Protein AF-A0A969M6A9-F1 (afdb_monomer_lite)

Foldseek 3Di:
DDPPWDKDWPDPCLVVLVVVLVVPPDQPPPPDLPPDDQPPVQKDWFWDADPLFKIKIWIWGDDPQKIKIAIAIQGHPNHDPVSRVVRVVVRVVRPSTIGIDRVVSCVSVPDDVVNTMDTDDDD

Radius of gyration: 17.02 Å; chains: 1; bounding box: 39×43×42 Å

pLDDT: mean 81.28, std 12.97, range [38.78, 95.75]

Secondary structure (DSSP, 8-state):
------EEESSTTHHHHHHHHHHT---------------TTT-EEEEEE-TTSEEEEEEEEEETTEEEEEEEEEE-TT--HHHHHHHH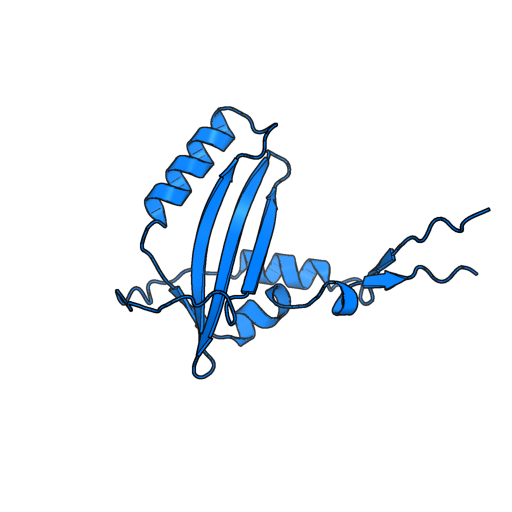HHHHHHTT--EEEEHHHHTTTT--HHHHEEE----

Sequence (123 aa):
MEPADGYQLKREGAIDTLALTLTGLEIEELAGQAVIDFPAEEMQRTRFQTFDGLVANLESIERDGVDWIRLSFDPSPDASEGTIAEARTLTEKMSGRVFAVPSWKLASIKQSPEEIIEPLSAS

Structure (mmCIF, N/CA/C/O backbone):
data_AF-A0A969M6A9-F1
#
_entry.id   AF-A0A969M6A9-F1
#
loop_
_atom_site.group_PDB
_atom_site.id
_atom_site.type_symbol
_atom_site.label_atom_id
_atom_site.label_alt_id
_atom_site.label_comp_id
_atom_site.label_asym_id
_atom_site.label_entity_id
_atom_site.label_seq_id
_atom_site.pdbx_PDB_ins_code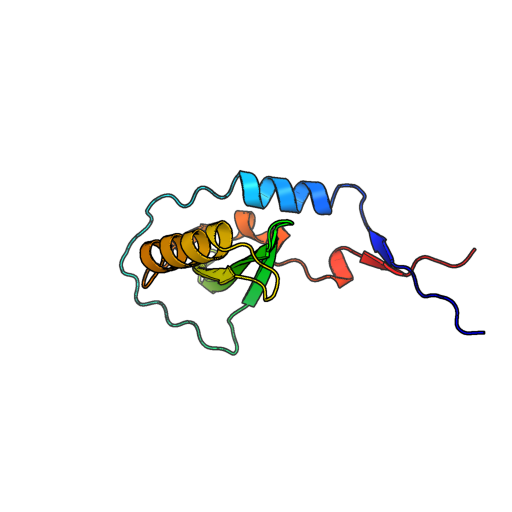
_atom_site.Cartn_x
_atom_site.Cartn_y
_atom_site.Cartn_z
_atom_site.occupancy
_atom_site.B_iso_or_equiv
_atom_site.auth_seq_id
_atom_site.auth_comp_id
_atom_site.auth_asym_id
_atom_site.auth_atom_id
_atom_site.pdbx_PDB_model_num
ATOM 1 N N . MET A 1 1 ? -8.794 -32.643 -24.311 1.00 38.78 1 MET A N 1
ATOM 2 C CA . MET A 1 1 ? -8.820 -31.226 -24.710 1.00 38.78 1 MET A CA 1
ATOM 3 C C . MET A 1 1 ? -9.226 -30.490 -23.453 1.00 38.78 1 MET A C 1
ATOM 5 O O . MET A 1 1 ? -10.390 -30.560 -23.091 1.00 38.78 1 MET A O 1
ATOM 9 N N . GLU A 1 2 ? -8.252 -29.998 -22.692 1.00 40.41 2 GLU A N 1
ATOM 10 C CA . GLU A 1 2 ? -8.539 -29.184 -21.506 1.00 40.41 2 GLU A CA 1
ATOM 11 C C . GLU A 1 2 ? -9.167 -27.870 -21.990 1.00 40.41 2 GLU A C 1
ATOM 13 O O . GLU A 1 2 ? -8.645 -27.296 -22.954 1.00 40.41 2 GLU A O 1
ATOM 18 N N . PRO A 1 3 ? -10.304 -27.418 -21.432 1.00 46.34 3 PRO A N 1
ATOM 19 C CA . PRO A 1 3 ? -10.766 -26.069 -21.708 1.00 46.34 3 PRO A CA 1
ATOM 20 C C . PRO A 1 3 ? -9.697 -25.101 -21.190 1.00 46.34 3 PRO A C 1
ATOM 22 O O . PRO A 1 3 ? -9.164 -25.272 -20.097 1.00 46.34 3 PRO A O 1
ATOM 25 N N . ALA A 1 4 ? -9.327 -24.115 -22.005 1.00 51.44 4 ALA A N 1
ATOM 26 C CA . ALA A 1 4 ? -8.516 -23.008 -21.528 1.00 51.44 4 ALA A CA 1
ATOM 27 C C . ALA A 1 4 ? -9.386 -22.218 -20.542 1.00 51.44 4 ALA A C 1
ATOM 29 O O . ALA A 1 4 ? -10.241 -21.444 -20.971 1.00 51.44 4 ALA A O 1
ATOM 30 N N . ASP A 1 5 ? -9.227 -22.475 -19.244 1.00 62.34 5 ASP A N 1
ATOM 31 C CA . ASP A 1 5 ? -9.975 -21.798 -18.187 1.00 62.34 5 ASP A CA 1
ATOM 32 C C . ASP A 1 5 ? -9.563 -20.319 -18.145 1.00 62.34 5 ASP A C 1
ATOM 34 O O . ASP A 1 5 ? -8.598 -19.917 -17.493 1.00 62.34 5 ASP A O 1
ATOM 38 N N . GLY A 1 6 ? -10.271 -19.497 -18.920 1.00 76.56 6 GLY A N 1
ATOM 39 C CA . GLY A 1 6 ? -10.226 -18.048 -18.794 1.00 76.56 6 GLY A CA 1
ATOM 40 C C . GLY A 1 6 ? -10.966 -17.604 -17.533 1.00 76.56 6 GLY A C 1
ATOM 41 O O . GLY A 1 6 ? -11.862 -18.294 -17.053 1.00 76.56 6 GLY A O 1
ATOM 42 N N . TYR A 1 7 ? -10.628 -16.426 -17.018 1.00 81.19 7 TYR A N 1
ATOM 43 C CA . TYR A 1 7 ? -11.358 -15.774 -15.932 1.00 81.19 7 TYR A CA 1
ATOM 44 C C . TYR A 1 7 ? -11.873 -14.421 -16.417 1.00 81.19 7 TYR A C 1
ATOM 46 O O . TYR A 1 7 ? -11.200 -13.743 -17.195 1.00 81.19 7 TYR A O 1
ATOM 54 N N . GLN A 1 8 ? -13.055 -14.025 -15.953 1.00 85.50 8 GLN A N 1
ATOM 55 C CA . GLN A 1 8 ? -13.632 -12.704 -16.192 1.00 85.50 8 GLN A CA 1
ATOM 56 C C . GLN A 1 8 ? -13.870 -11.973 -14.872 1.00 85.50 8 GLN A C 1
ATOM 58 O O . GLN A 1 8 ? -13.974 -12.598 -13.817 1.00 85.50 8 GLN A O 1
ATOM 63 N N . LEU A 1 9 ? -13.965 -10.645 -14.919 1.00 83.12 9 LEU A N 1
ATOM 64 C CA . LEU A 1 9 ? -14.363 -9.866 -13.752 1.00 83.12 9 LEU A CA 1
ATOM 65 C C . LEU A 1 9 ? -15.828 -10.146 -13.421 1.00 83.12 9 LEU A C 1
ATOM 67 O O . LEU A 1 9 ? -16.693 -10.002 -14.281 1.00 83.12 9 LEU A O 1
ATOM 71 N N . LYS A 1 10 ? -16.118 -10.424 -12.149 1.00 84.44 10 LYS A N 1
ATOM 72 C CA . LYS A 1 10 ? -17.494 -10.515 -11.634 1.00 84.44 10 LYS A CA 1
ATOM 73 C C . LYS A 1 10 ? -18.260 -9.201 -11.794 1.00 84.44 10 LYS A C 1
ATOM 75 O O . LYS A 1 10 ? -19.487 -9.186 -11.821 1.00 84.44 10 LYS A O 1
ATOM 80 N N . ARG A 1 11 ? -17.538 -8.075 -11.820 1.00 80.06 11 ARG A N 1
ATOM 81 C CA . ARG A 1 11 ? -18.068 -6.720 -12.013 1.00 80.06 11 ARG A CA 1
ATOM 82 C C . ARG A 1 11 ? -17.085 -5.915 -12.854 1.00 80.06 11 ARG A C 1
ATOM 84 O O . ARG A 1 11 ? -15.930 -5.785 -12.457 1.00 80.06 11 ARG A O 1
ATOM 91 N N . GLU A 1 12 ? -17.552 -5.325 -13.953 1.00 74.19 12 GLU A N 1
ATOM 92 C CA . GLU A 1 12 ? -16.710 -4.547 -14.880 1.00 74.19 12 GLU A CA 1
ATOM 93 C C . GLU A 1 12 ? -15.913 -3.434 -14.169 1.00 74.19 12 GLU A C 1
ATOM 95 O O . GLU A 1 12 ? -14.736 -3.247 -14.455 1.00 74.19 12 GLU A O 1
ATOM 100 N N . GLY A 1 13 ? -16.498 -2.775 -13.160 1.00 75.25 13 GLY A N 1
ATOM 101 C CA . GLY A 1 13 ? -15.846 -1.703 -12.387 1.00 75.25 13 GLY A CA 1
ATOM 102 C C . GLY A 1 13 ? -15.013 -2.146 -11.173 1.00 75.25 13 GLY A C 1
ATOM 103 O O . GLY A 1 13 ? -14.614 -1.301 -10.366 1.00 75.25 13 GLY A O 1
ATOM 104 N N . ALA A 1 14 ? -14.774 -3.448 -10.969 1.00 71.62 14 ALA A N 1
ATOM 105 C CA . ALA A 1 14 ? -13.997 -3.916 -9.815 1.00 71.62 14 ALA A CA 1
ATOM 106 C C . ALA A 1 14 ? -12.536 -3.427 -9.865 1.00 71.62 14 ALA A C 1
ATOM 108 O O . ALA A 1 14 ? -11.984 -3.019 -8.844 1.00 71.62 14 ALA A O 1
ATOM 109 N N . ILE A 1 15 ? -11.941 -3.385 -11.062 1.00 71.44 15 ILE A N 1
ATOM 110 C CA . ILE A 1 15 ? -10.588 -2.847 -11.269 1.00 71.44 15 ILE A CA 1
ATOM 111 C C . ILE A 1 15 ? -10.569 -1.325 -11.094 1.00 71.44 15 ILE A C 1
ATOM 113 O O . ILE A 1 15 ? -9.666 -0.798 -10.447 1.00 71.44 15 ILE A O 1
ATOM 117 N N . ASP A 1 16 ? -11.584 -0.619 -11.596 1.00 75.12 16 ASP A N 1
ATOM 118 C CA . ASP A 1 16 ? -11.680 0.838 -11.441 1.00 75.12 16 ASP A CA 1
ATOM 119 C C . ASP A 1 16 ? -11.743 1.236 -9.967 1.00 75.12 16 ASP A C 1
ATOM 121 O O . ASP A 1 16 ? -11.108 2.198 -9.543 1.00 75.12 16 ASP A O 1
ATOM 125 N N . THR A 1 17 ? -12.456 0.452 -9.157 1.00 73.81 17 THR A N 1
ATOM 126 C CA . THR A 1 17 ? -12.552 0.678 -7.712 1.00 73.81 17 THR A CA 1
ATOM 127 C C . THR A 1 17 ? -11.188 0.524 -7.032 1.00 73.81 17 THR A C 1
ATOM 129 O O . THR A 1 17 ? -10.823 1.361 -6.210 1.00 73.81 17 THR A O 1
ATOM 132 N N . LEU A 1 18 ? -10.400 -0.489 -7.408 1.00 73.44 18 LEU A N 1
ATOM 133 C CA . LEU A 1 18 ? -9.026 -0.665 -6.920 1.00 73.44 18 LEU A CA 1
ATOM 134 C C . LEU A 1 18 ? -8.119 0.504 -7.325 1.00 73.44 18 LEU A C 1
ATOM 136 O O . LEU A 1 18 ? -7.385 1.037 -6.492 1.00 73.44 18 LEU A O 1
ATOM 140 N N . ALA A 1 19 ? -8.191 0.931 -8.587 1.00 71.19 19 ALA A N 1
ATOM 141 C CA . ALA A 1 19 ? -7.403 2.048 -9.098 1.00 71.19 19 ALA A CA 1
ATOM 142 C C . ALA A 1 19 ? -7.758 3.369 -8.394 1.00 71.19 19 ALA A C 1
ATOM 144 O O . ALA A 1 19 ? -6.868 4.136 -8.017 1.00 71.19 19 ALA A O 1
ATOM 145 N N . LEU A 1 20 ? -9.049 3.618 -8.155 1.00 72.19 20 LEU A N 1
ATOM 146 C CA . LEU A 1 20 ? -9.530 4.777 -7.404 1.00 72.19 20 LEU A CA 1
ATOM 147 C C . LEU A 1 20 ? -9.076 4.740 -5.945 1.00 72.19 20 LEU A C 1
ATOM 149 O O . LEU A 1 20 ? -8.652 5.770 -5.425 1.00 72.19 20 LEU A O 1
ATOM 153 N N . THR A 1 21 ? -9.106 3.574 -5.294 1.00 73.31 21 THR A N 1
ATOM 154 C CA . THR A 1 21 ? -8.585 3.416 -3.931 1.00 73.31 21 THR A CA 1
ATOM 155 C C . THR A 1 21 ? -7.096 3.750 -3.862 1.00 73.31 21 THR A C 1
ATOM 157 O O . THR A 1 21 ? -6.692 4.493 -2.973 1.00 73.31 21 THR A O 1
ATOM 160 N N . LEU A 1 22 ? -6.286 3.258 -4.804 1.00 70.69 22 LEU A N 1
ATOM 161 C CA . LEU A 1 22 ? -4.856 3.581 -4.863 1.00 70.69 22 LEU A CA 1
ATOM 162 C C . LEU A 1 22 ? -4.610 5.070 -5.145 1.00 70.69 22 LEU A C 1
ATOM 164 O O . LEU A 1 22 ? -3.707 5.659 -4.560 1.00 70.69 22 LEU A O 1
ATOM 168 N N . THR A 1 23 ? -5.434 5.689 -5.996 1.00 72.50 23 THR A N 1
ATOM 169 C CA . THR A 1 23 ? -5.342 7.123 -6.323 1.00 72.50 23 THR A CA 1
ATOM 170 C C . THR A 1 23 ? -5.741 8.013 -5.142 1.00 72.50 23 THR A C 1
ATOM 172 O O . THR A 1 23 ? -5.147 9.064 -4.934 1.00 72.50 23 THR A O 1
ATOM 175 N N . GLY A 1 24 ? -6.748 7.602 -4.367 1.00 65.81 24 GLY A N 1
ATOM 176 C CA . GLY A 1 24 ? -7.255 8.328 -3.199 1.00 65.81 24 GLY A CA 1
ATOM 177 C C . GLY A 1 24 ? -6.570 7.966 -1.879 1.00 65.81 24 GLY A C 1
ATOM 178 O O . GLY A 1 24 ? -6.995 8.445 -0.822 1.00 65.81 24 GLY A O 1
ATOM 179 N N . LEU A 1 25 ? -5.548 7.102 -1.907 1.00 70.62 25 LEU A N 1
ATOM 180 C CA . LEU A 1 25 ? -4.764 6.754 -0.728 1.00 70.62 25 LEU A CA 1
ATOM 181 C C . LEU A 1 25 ? -3.799 7.898 -0.402 1.00 70.62 25 LEU A C 1
ATOM 183 O O . LEU A 1 25 ? -2.618 7.877 -0.739 1.00 70.62 25 LEU A O 1
ATOM 187 N N . GLU A 1 26 ? -4.320 8.907 0.282 1.00 70.75 26 GLU A N 1
ATOM 188 C CA . GLU A 1 26 ? -3.503 9.947 0.890 1.00 70.75 26 GLU A CA 1
ATOM 189 C C . GLU A 1 26 ? -2.934 9.420 2.205 1.00 70.75 26 GLU A C 1
ATOM 191 O O . GLU A 1 26 ? -3.657 9.141 3.165 1.00 70.75 26 GLU A O 1
ATOM 196 N N . ILE A 1 27 ? -1.615 9.256 2.227 1.00 64.25 27 ILE A N 1
ATOM 197 C CA . ILE A 1 27 ? -0.862 8.875 3.416 1.00 64.25 27 ILE A CA 1
ATOM 198 C C . ILE A 1 27 ? -0.639 10.150 4.237 1.00 64.25 27 ILE A C 1
ATOM 200 O O . ILE A 1 27 ? 0.463 10.692 4.300 1.00 64.25 27 ILE A O 1
ATOM 204 N N . GLU A 1 28 ? -1.718 10.696 4.794 1.00 58.44 28 GLU A N 1
ATOM 205 C CA . GLU A 1 28 ? -1.613 11.793 5.753 1.00 58.44 28 GLU A CA 1
ATOM 206 C C . GLU A 1 28 ? -0.922 11.284 7.027 1.00 58.44 28 GLU A C 1
ATOM 208 O O . GLU A 1 28 ? -1.127 10.146 7.460 1.00 58.44 28 GLU A O 1
ATOM 213 N N . GLU A 1 29 ? -0.063 12.119 7.618 1.00 52.72 29 GLU A N 1
ATOM 214 C CA . GLU A 1 29 ? 0.698 11.812 8.831 1.00 52.72 29 GLU A CA 1
ATOM 215 C C . GLU A 1 29 ? -0.225 11.618 10.051 1.00 52.72 29 GLU A C 1
ATOM 217 O O . GLU A 1 29 ? -0.293 12.450 10.949 1.00 52.72 29 GLU A O 1
ATOM 222 N N . LEU A 1 30 ? -0.839 10.442 10.179 1.00 53.09 30 LEU A N 1
ATOM 223 C CA . LEU A 1 30 ? -1.040 9.805 11.483 1.00 53.09 30 LEU A CA 1
ATOM 224 C C . LEU A 1 30 ? 0.220 9.004 11.833 1.00 53.09 30 LEU A C 1
ATOM 226 O O . LEU A 1 30 ? 0.177 7.838 12.215 1.00 53.09 30 LEU A O 1
ATOM 230 N N . ALA A 1 31 ? 1.370 9.663 11.673 1.00 49.25 31 ALA A N 1
ATOM 231 C CA . ALA A 1 31 ? 2.671 9.208 12.124 1.00 49.25 31 ALA A CA 1
ATOM 232 C C . ALA A 1 31 ? 2.765 9.418 13.640 1.00 49.25 31 ALA A C 1
ATOM 234 O O . ALA A 1 31 ? 3.540 10.227 14.143 1.00 49.25 31 ALA A O 1
ATOM 235 N N . GLY A 1 32 ? 1.971 8.670 14.398 1.00 50.53 32 GLY A N 1
ATOM 236 C CA . GLY A 1 32 ? 2.498 8.218 15.672 1.00 50.53 32 GLY A CA 1
ATOM 237 C C . GLY A 1 32 ? 3.579 7.202 15.338 1.00 50.53 32 GLY A C 1
ATOM 238 O O . GLY A 1 32 ? 3.345 6.337 14.500 1.00 50.53 32 GLY A O 1
ATOM 239 N N . GLN A 1 33 ? 4.743 7.266 15.980 1.00 53.00 33 GLN A N 1
ATOM 240 C CA . GLN A 1 33 ? 5.666 6.128 16.077 1.00 53.00 33 GLN A CA 1
ATOM 241 C C . GLN A 1 33 ? 4.985 4.997 16.870 1.00 53.00 33 GLN A C 1
ATOM 243 O O . GLN A 1 33 ? 5.437 4.599 17.941 1.00 53.00 33 GLN A O 1
ATOM 248 N N . ALA A 1 34 ? 3.820 4.552 16.408 1.00 59.44 34 ALA A N 1
ATOM 249 C CA . ALA A 1 34 ? 3.101 3.450 16.976 1.00 59.44 34 ALA A CA 1
ATOM 250 C C . ALA A 1 34 ? 3.950 2.227 16.657 1.00 59.44 34 ALA A C 1
ATOM 252 O O . ALA A 1 34 ? 4.121 1.843 15.499 1.00 59.44 34 ALA A O 1
ATOM 253 N N . VAL A 1 35 ? 4.545 1.662 17.702 1.00 67.88 35 VAL A N 1
ATOM 254 C CA . VAL A 1 35 ? 5.162 0.345 17.633 1.00 67.88 35 VAL A CA 1
ATOM 255 C C . VAL A 1 35 ? 4.001 -0.637 17.558 1.00 67.88 35 VAL A C 1
ATOM 257 O O . VAL A 1 35 ? 3.472 -1.083 18.571 1.00 67.88 35 VAL A O 1
ATOM 260 N N . ILE A 1 36 ? 3.527 -0.854 16.337 1.00 81.50 36 ILE A N 1
ATOM 261 C CA . ILE A 1 36 ? 2.544 -1.873 16.011 1.00 81.50 36 ILE A CA 1
ATOM 262 C C . ILE A 1 36 ? 3.328 -3.092 15.549 1.00 81.50 36 ILE A C 1
ATOM 264 O O . ILE A 1 36 ? 4.095 -3.019 14.585 1.00 81.50 36 ILE A O 1
ATOM 268 N N . ASP A 1 37 ? 3.129 -4.213 16.230 1.00 85.69 37 ASP A N 1
ATOM 269 C CA . ASP A 1 37 ? 3.638 -5.492 15.762 1.00 85.69 37 ASP A CA 1
ATOM 270 C C . ASP A 1 37 ? 2.789 -5.983 14.591 1.00 85.69 37 ASP A C 1
ATOM 272 O O . ASP A 1 37 ? 1.561 -5.947 14.647 1.00 85.69 37 ASP A O 1
ATOM 276 N N . PHE A 1 38 ? 3.450 -6.478 13.545 1.00 88.19 38 PHE A N 1
ATOM 277 C CA . PHE A 1 38 ? 2.823 -7.122 12.388 1.00 88.19 38 PHE A CA 1
ATOM 278 C C . PHE A 1 38 ? 3.037 -8.641 12.494 1.00 88.19 38 PHE A C 1
ATOM 280 O O . PHE A 1 38 ? 3.952 -9.173 11.854 1.00 88.19 38 PHE A O 1
ATOM 287 N N . PRO A 1 39 ? 2.269 -9.354 13.342 1.00 89.75 39 PRO A N 1
ATOM 288 C CA . PRO A 1 39 ? 2.382 -10.802 13.450 1.00 89.75 39 PRO A CA 1
ATOM 289 C C . PRO A 1 39 ? 1.985 -11.450 12.122 1.00 89.75 39 PRO A C 1
ATOM 291 O O . PRO A 1 39 ? 0.970 -11.099 11.520 1.00 89.75 39 PRO A O 1
ATOM 294 N N . ALA A 1 40 ? 2.784 -12.417 11.667 1.00 88.38 40 ALA A N 1
ATOM 295 C CA . ALA A 1 40 ? 2.623 -13.030 10.347 1.00 88.38 40 ALA A CA 1
ATOM 296 C C . ALA A 1 40 ? 1.248 -13.692 10.131 1.00 88.38 40 ALA A C 1
ATOM 298 O O . ALA A 1 40 ? 0.807 -13.799 8.994 1.00 88.38 40 ALA A O 1
ATOM 299 N N . GLU A 1 41 ? 0.581 -14.121 11.205 1.00 89.38 41 GLU A N 1
ATOM 300 C CA . GLU A 1 41 ? -0.717 -14.808 11.158 1.00 89.38 41 GLU A CA 1
ATOM 301 C C . GLU A 1 41 ? -1.908 -13.861 10.931 1.00 89.38 41 GLU A C 1
ATOM 303 O O . GLU A 1 41 ? -2.950 -14.297 10.453 1.00 89.38 41 GLU A O 1
ATOM 308 N N . GLU A 1 42 ? -1.764 -12.571 11.248 1.00 88.44 42 GLU A N 1
ATOM 309 C CA . GLU A 1 42 ? -2.832 -11.563 11.105 1.00 88.44 42 GLU A CA 1
ATOM 310 C C . GLU A 1 42 ? -2.542 -10.569 9.973 1.00 88.44 42 GLU A C 1
ATOM 312 O O . GLU A 1 42 ? -3.408 -9.795 9.564 1.00 88.44 42 GLU A O 1
ATOM 317 N N . MET A 1 43 ? -1.307 -10.578 9.473 1.00 91.38 43 MET A N 1
ATOM 318 C CA . MET A 1 43 ? -0.838 -9.678 8.436 1.00 91.38 43 MET A CA 1
ATOM 319 C C . MET A 1 43 ? -1.339 -10.107 7.062 1.00 91.38 43 MET A C 1
ATOM 321 O O . MET A 1 43 ? -1.036 -11.194 6.570 1.00 91.38 43 MET A O 1
ATOM 325 N N . GLN A 1 44 ? -2.020 -9.187 6.391 1.00 90.19 44 GLN A N 1
ATOM 326 C CA . GLN A 1 44 ? -2.302 -9.298 4.969 1.00 90.19 44 GLN A CA 1
ATOM 327 C C . GLN A 1 44 ? -1.196 -8.613 4.173 1.00 90.19 44 GLN A C 1
ATOM 329 O O . GLN A 1 44 ? -0.699 -7.555 4.563 1.00 90.19 44 GLN A O 1
ATOM 334 N N . ARG A 1 45 ? -0.809 -9.213 3.045 1.00 90.75 45 ARG A N 1
ATOM 335 C CA . ARG A 1 45 ? 0.173 -8.640 2.124 1.00 90.75 45 ARG A CA 1
ATOM 336 C C . ARG A 1 45 ? -0.429 -8.518 0.736 1.00 90.75 45 ARG A C 1
ATOM 338 O O . ARG A 1 45 ? -0.853 -9.511 0.154 1.00 90.75 45 ARG A O 1
ATOM 345 N N . THR A 1 46 ? -0.378 -7.310 0.194 1.00 88.75 46 THR A N 1
ATOM 346 C CA . THR A 1 46 ? -0.778 -7.011 -1.180 1.00 88.75 46 THR A CA 1
ATOM 347 C C . THR A 1 46 ? 0.426 -6.523 -1.970 1.00 88.75 46 THR A C 1
ATOM 349 O O . THR A 1 46 ? 1.212 -5.714 -1.479 1.00 88.75 46 THR A O 1
ATOM 352 N N . ARG A 1 47 ? 0.581 -7.024 -3.197 1.00 91.19 47 ARG A N 1
ATOM 353 C CA . ARG A 1 47 ? 1.676 -6.668 -4.103 1.00 91.19 47 ARG A CA 1
ATOM 354 C C . ARG A 1 47 ? 1.115 -5.995 -5.347 1.00 91.19 47 ARG A C 1
ATOM 356 O O . ARG A 1 47 ? 0.356 -6.614 -6.088 1.00 91.19 47 ARG A O 1
ATOM 363 N N . PHE A 1 48 ? 1.552 -4.770 -5.606 1.00 87.25 48 PHE A N 1
ATOM 364 C CA . PHE A 1 48 ? 1.265 -4.033 -6.832 1.00 87.25 48 PHE A CA 1
ATOM 365 C C . PHE A 1 48 ? 2.541 -3.934 -7.657 1.00 87.25 48 PHE A C 1
ATOM 367 O O . PHE A 1 48 ? 3.602 -3.643 -7.115 1.00 87.25 48 PHE A O 1
ATOM 374 N N . GLN A 1 49 ? 2.452 -4.179 -8.960 1.00 90.19 49 GLN A N 1
ATOM 375 C CA . GLN A 1 49 ? 3.579 -4.024 -9.874 1.00 90.19 49 GLN A CA 1
ATOM 376 C C . GLN A 1 49 ? 3.174 -3.100 -11.016 1.00 90.19 49 GLN A C 1
ATOM 378 O O . GLN A 1 49 ? 2.152 -3.323 -11.664 1.00 90.19 49 GLN A O 1
ATOM 383 N N . THR A 1 50 ? 3.975 -2.069 -11.251 1.00 87.56 50 THR A N 1
ATOM 384 C CA . THR A 1 50 ? 3.820 -1.147 -12.375 1.00 87.56 50 THR A CA 1
ATOM 385 C C . THR A 1 50 ? 4.471 -1.716 -13.640 1.00 87.56 50 THR A C 1
ATOM 387 O O . THR A 1 50 ? 5.272 -2.655 -13.593 1.00 87.56 50 THR A O 1
ATOM 390 N N . PHE A 1 51 ? 4.142 -1.139 -14.798 1.00 89.31 51 PHE A N 1
ATOM 391 C CA . PHE A 1 51 ? 4.650 -1.592 -16.099 1.00 89.31 51 PHE A CA 1
ATOM 392 C C . PHE A 1 51 ? 6.161 -1.410 -16.278 1.00 89.31 51 PHE A C 1
ATOM 394 O O . PHE A 1 51 ? 6.779 -2.164 -17.023 1.00 89.31 51 PHE A O 1
ATOM 401 N N . ASP A 1 52 ? 6.754 -0.423 -15.608 1.00 88.81 52 ASP A N 1
ATOM 402 C CA . ASP A 1 52 ? 8.196 -0.160 -15.610 1.00 88.81 52 ASP A CA 1
ATOM 403 C C . ASP A 1 52 ? 8.959 -1.006 -14.576 1.00 88.81 52 ASP A C 1
ATOM 405 O O . ASP A 1 52 ? 10.185 -0.936 -14.489 1.00 88.81 52 ASP A O 1
ATOM 409 N N . GLY A 1 53 ? 8.244 -1.845 -13.821 1.00 91.81 53 GLY A N 1
ATOM 410 C CA . GLY A 1 53 ? 8.840 -2.819 -12.921 1.00 91.81 53 GLY A CA 1
ATOM 411 C C . GLY A 1 53 ? 9.035 -2.337 -11.487 1.00 91.81 53 GLY A C 1
ATOM 412 O O . GLY A 1 53 ? 9.738 -3.017 -10.742 1.00 91.81 53 GLY A O 1
ATOM 413 N N . LEU A 1 54 ? 8.427 -1.223 -11.068 1.00 93.19 54 LEU A N 1
ATOM 414 C CA . LEU A 1 54 ? 8.346 -0.864 -9.652 1.00 93.19 54 LEU A CA 1
ATOM 415 C C . LEU A 1 54 ? 7.338 -1.788 -8.962 1.00 93.19 54 LEU A C 1
ATOM 417 O O . LEU A 1 54 ? 6.203 -1.952 -9.411 1.00 93.19 54 LEU A O 1
ATOM 421 N N . VAL A 1 55 ? 7.744 -2.400 -7.856 1.00 94.75 55 VAL A N 1
ATOM 422 C CA . VAL A 1 55 ? 6.898 -3.271 -7.042 1.00 94.75 55 VAL A CA 1
ATOM 423 C C . VAL A 1 55 ? 6.636 -2.576 -5.717 1.00 94.75 55 VAL A C 1
ATOM 425 O O . VAL A 1 55 ? 7.567 -2.333 -4.960 1.00 94.75 55 VAL A O 1
ATOM 428 N N . ALA A 1 56 ? 5.375 -2.279 -5.418 1.00 90.88 56 ALA A N 1
ATOM 429 C CA . ALA A 1 56 ? 4.944 -1.790 -4.116 1.00 90.88 56 ALA A CA 1
ATOM 430 C C . ALA A 1 56 ? 4.341 -2.945 -3.310 1.00 90.88 56 ALA A C 1
ATOM 432 O O . ALA A 1 56 ? 3.377 -3.583 -3.743 1.00 90.88 56 ALA A O 1
ATOM 433 N N . ASN A 1 57 ? 4.890 -3.201 -2.128 1.00 92.50 57 ASN A N 1
ATOM 434 C CA . ASN A 1 57 ? 4.336 -4.142 -1.166 1.00 92.50 57 ASN A CA 1
ATOM 435 C C . ASN A 1 57 ? 3.635 -3.356 -0.061 1.00 92.50 57 ASN A C 1
ATOM 437 O O . ASN A 1 57 ? 4.246 -2.515 0.600 1.00 92.50 57 ASN A O 1
ATOM 441 N N . LEU A 1 58 ? 2.359 -3.659 0.143 1.00 90.25 58 LEU A N 1
ATOM 442 C CA . LEU A 1 58 ? 1.553 -3.151 1.241 1.00 90.25 58 LEU A CA 1
ATOM 443 C C . LEU A 1 58 ? 1.312 -4.291 2.217 1.00 90.25 58 LEU A C 1
ATOM 445 O O . LEU A 1 58 ? 0.745 -5.320 1.854 1.00 90.25 58 LEU A O 1
ATOM 449 N N . GLU A 1 59 ? 1.744 -4.103 3.454 1.00 92.19 59 GLU A N 1
ATOM 450 C CA . GLU A 1 59 ? 1.422 -4.996 4.560 1.00 92.19 59 GLU A CA 1
ATOM 451 C C . GLU A 1 59 ? 0.451 -4.282 5.488 1.00 92.19 59 GLU A C 1
ATOM 453 O O . GLU A 1 59 ? 0.690 -3.125 5.835 1.00 92.19 59 GLU A O 1
ATOM 458 N N . SER A 1 60 ? -0.632 -4.953 5.871 1.00 91.19 60 SER A N 1
ATOM 459 C CA . SER A 1 60 ? -1.694 -4.382 6.697 1.00 91.19 60 SER A CA 1
ATOM 460 C C . SER A 1 60 ? -2.128 -5.326 7.810 1.00 91.19 60 SER A C 1
ATOM 462 O O . SER A 1 60 ? -2.195 -6.540 7.612 1.00 91.19 60 SER A O 1
ATOM 464 N N . ILE A 1 61 ? -2.482 -4.753 8.958 1.00 92.31 61 ILE A N 1
ATOM 465 C CA . ILE A 1 61 ? -3.231 -5.429 10.020 1.00 92.31 61 ILE A CA 1
ATOM 466 C C . ILE A 1 61 ? -4.414 -4.558 10.440 1.00 92.31 61 ILE A C 1
ATOM 468 O O . ILE A 1 61 ? -4.275 -3.340 10.551 1.00 92.31 61 ILE A O 1
ATOM 472 N N . GLU A 1 62 ? -5.557 -5.171 10.724 1.00 89.94 62 GLU A N 1
ATOM 473 C CA . GLU A 1 62 ? -6.735 -4.455 11.213 1.00 89.94 62 GLU A CA 1
ATOM 474 C C . GLU A 1 62 ? -6.804 -4.524 12.745 1.00 89.94 62 GLU A C 1
ATOM 476 O O . GLU A 1 62 ? -6.740 -5.603 13.337 1.00 89.94 62 GLU A O 1
ATOM 481 N N . ARG A 1 63 ? -6.940 -3.367 13.402 1.00 87.69 63 ARG A N 1
ATOM 482 C CA . ARG A 1 63 ? -7.151 -3.232 14.850 1.00 87.69 63 ARG A CA 1
ATOM 483 C C . ARG A 1 63 ? -8.189 -2.148 15.101 1.00 87.69 63 ARG A C 1
ATOM 485 O O . ARG A 1 63 ? -8.025 -1.027 14.634 1.00 87.69 63 ARG A O 1
ATOM 492 N N . ASP A 1 64 ? -9.251 -2.478 15.829 1.00 85.19 64 ASP A N 1
ATOM 493 C CA . ASP A 1 64 ? -10.287 -1.520 16.242 1.00 85.19 64 ASP A CA 1
ATOM 494 C C . ASP A 1 64 ? -10.896 -0.698 15.078 1.00 85.19 64 ASP A C 1
ATOM 496 O O . ASP A 1 64 ? -11.210 0.483 15.224 1.00 85.19 64 ASP A O 1
ATOM 500 N N . GLY A 1 65 ? -11.059 -1.314 13.897 1.00 84.00 65 GLY A N 1
ATOM 501 C CA . GLY A 1 65 ? -11.601 -0.654 12.696 1.00 84.00 65 GLY A CA 1
ATOM 502 C C . GLY A 1 65 ? -10.632 0.308 11.992 1.00 84.00 65 GLY A C 1
ATOM 503 O O . GLY A 1 65 ? -11.051 1.111 11.148 1.00 84.00 65 GLY A O 1
ATOM 504 N N . VAL A 1 66 ? -9.348 0.241 12.349 1.00 86.62 66 VAL A N 1
ATOM 505 C CA . VAL A 1 66 ? -8.238 0.938 11.702 1.00 86.62 66 VAL A CA 1
ATOM 506 C C . VAL A 1 66 ? -7.291 -0.101 11.115 1.00 86.62 66 VAL A C 1
ATOM 508 O O . VAL A 1 66 ? -6.832 -1.004 11.812 1.00 86.62 66 VAL A O 1
ATOM 511 N N . ASP A 1 67 ? -6.960 0.045 9.837 1.00 88.94 67 ASP A N 1
ATOM 512 C CA . ASP A 1 67 ? -5.866 -0.697 9.231 1.00 88.94 67 ASP A CA 1
ATOM 513 C C . ASP A 1 67 ? -4.551 0.046 9.462 1.00 88.94 67 ASP A C 1
ATOM 515 O O . ASP A 1 67 ? -4.382 1.201 9.067 1.00 88.94 67 ASP A O 1
ATOM 519 N N . TRP A 1 68 ? -3.600 -0.635 10.084 1.00 89.25 68 TRP A N 1
ATOM 520 C CA . TRP A 1 68 ? -2.227 -0.174 10.215 1.00 89.25 68 TRP A CA 1
ATOM 521 C C . TRP A 1 68 ? -1.421 -0.743 9.065 1.00 89.25 68 TRP A C 1
ATOM 523 O O . TRP A 1 68 ? -1.351 -1.963 8.914 1.00 89.25 68 TRP A O 1
ATOM 533 N N . ILE A 1 69 ? -0.814 0.130 8.265 1.00 88.88 69 ILE A N 1
ATOM 534 C CA . ILE A 1 69 ? -0.081 -0.274 7.067 1.00 88.88 69 ILE A CA 1
ATOM 535 C C . ILE A 1 69 ? 1.387 0.113 7.118 1.00 88.88 69 ILE A C 1
ATOM 537 O O . ILE A 1 69 ? 1.753 1.157 7.660 1.00 88.88 69 ILE A O 1
ATOM 541 N N . ARG A 1 70 ? 2.222 -0.695 6.470 1.00 89.25 70 ARG A N 1
ATOM 542 C CA . ARG A 1 70 ? 3.590 -0.327 6.096 1.00 89.25 70 ARG A CA 1
ATOM 543 C C . ARG A 1 70 ? 3.822 -0.629 4.621 1.00 89.25 70 ARG A C 1
ATOM 545 O O . ARG A 1 70 ? 3.246 -1.567 4.069 1.00 89.25 70 ARG A O 1
ATOM 552 N N . LEU A 1 71 ? 4.647 0.204 3.996 1.00 88.44 71 LEU A N 1
ATOM 553 C CA . LEU A 1 71 ? 4.959 0.133 2.574 1.00 88.44 71 LEU A CA 1
ATOM 554 C C . LEU A 1 71 ? 6.445 -0.140 2.380 1.00 88.44 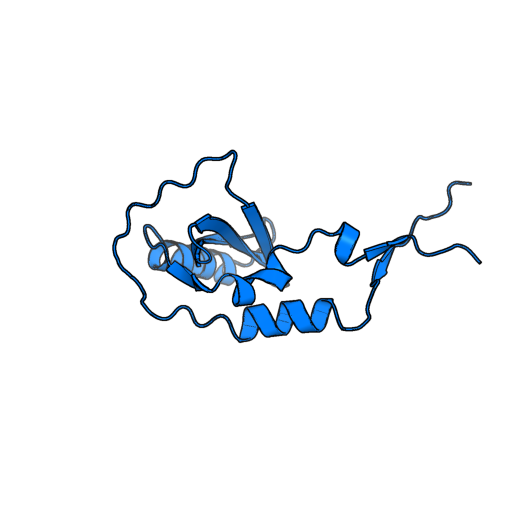71 LEU A C 1
ATOM 556 O O . LEU A 1 71 ? 7.288 0.513 2.997 1.00 88.44 71 LEU A O 1
ATOM 560 N N . SER A 1 72 ? 6.755 -1.059 1.474 1.00 91.19 72 SER A N 1
ATOM 561 C CA . SER A 1 72 ? 8.098 -1.238 0.932 1.00 91.19 72 SER A CA 1
ATOM 562 C C . SER A 1 72 ? 8.048 -1.283 -0.587 1.00 91.19 72 SER A C 1
ATOM 564 O O . SER A 1 72 ? 7.032 -1.645 -1.182 1.00 91.19 72 SER A O 1
ATOM 566 N N . PHE A 1 73 ? 9.154 -0.898 -1.213 1.00 93.69 73 PHE A N 1
ATOM 567 C CA . PHE A 1 73 ? 9.281 -0.846 -2.659 1.00 93.69 73 PHE A CA 1
ATOM 56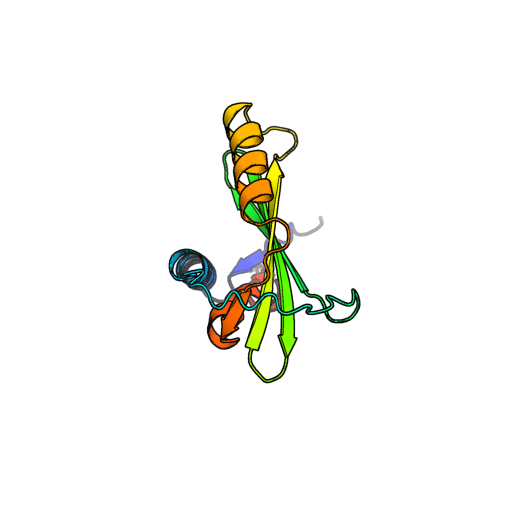8 C C . PHE A 1 73 ? 10.501 -1.639 -3.108 1.00 93.69 73 PHE A C 1
ATOM 570 O O . PHE A 1 73 ? 11.614 -1.418 -2.626 1.00 93.69 73 PHE A O 1
ATOM 577 N N . ASP A 1 74 ? 10.286 -2.527 -4.067 1.00 95.38 74 ASP A N 1
ATOM 578 C CA . ASP A 1 74 ? 11.320 -3.357 -4.668 1.00 95.38 74 ASP A CA 1
ATOM 579 C C . ASP A 1 74 ? 11.325 -3.156 -6.188 1.00 95.38 74 ASP A C 1
ATOM 581 O O . ASP A 1 74 ? 10.273 -2.941 -6.795 1.00 95.38 74 ASP A O 1
ATOM 585 N N . PRO A 1 75 ? 12.484 -3.236 -6.851 1.00 95.75 75 PRO A N 1
ATOM 586 C CA . PRO A 1 75 ? 12.517 -3.375 -8.296 1.00 95.75 75 PRO A CA 1
ATOM 587 C C . PRO A 1 75 ? 12.191 -4.817 -8.707 1.00 95.75 75 PRO A C 1
ATOM 589 O O . PRO A 1 75 ? 12.625 -5.784 -8.079 1.00 95.75 75 PRO A O 1
ATOM 592 N N . SER A 1 76 ? 11.457 -4.976 -9.804 1.00 94.50 76 SER A N 1
ATOM 593 C CA . SER A 1 76 ? 11.343 -6.259 -10.499 1.00 94.50 76 SER A CA 1
ATOM 594 C C . SER A 1 76 ? 12.680 -6.649 -11.160 1.00 94.50 76 SER A C 1
ATOM 596 O O . SER A 1 76 ? 13.512 -5.770 -11.399 1.00 94.50 76 SER A O 1
ATOM 598 N N . PRO A 1 77 ? 12.903 -7.935 -11.495 1.00 92.00 77 PRO A N 1
ATOM 599 C CA . PRO A 1 77 ? 14.154 -8.388 -12.114 1.00 92.00 77 PRO A CA 1
ATOM 600 C C . PRO A 1 77 ? 14.516 -7.662 -13.417 1.00 92.00 77 PRO A C 1
ATOM 602 O O . PRO A 1 77 ? 15.696 -7.483 -13.705 1.00 92.00 77 PRO A O 1
ATOM 605 N N . ASP A 1 78 ? 13.504 -7.223 -14.167 1.00 91.25 78 ASP A N 1
ATOM 606 C CA . ASP A 1 78 ? 13.648 -6.569 -15.471 1.00 91.25 78 ASP A CA 1
ATOM 607 C C . ASP A 1 78 ? 13.542 -5.032 -15.382 1.00 91.25 78 ASP A C 1
ATOM 609 O O . ASP A 1 78 ? 13.410 -4.350 -16.400 1.00 91.25 78 ASP A O 1
ATOM 613 N N . ALA A 1 79 ? 13.559 -4.471 -14.167 1.00 93.00 79 ALA A N 1
ATOM 614 C CA . ALA A 1 79 ? 13.409 -3.038 -13.941 1.00 93.00 79 ALA A CA 1
ATOM 615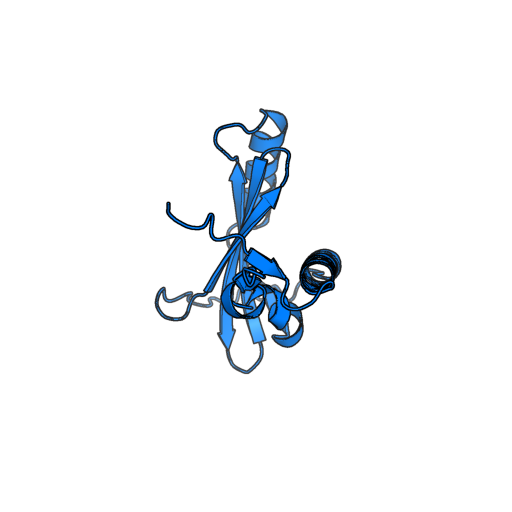 C C . ALA A 1 79 ? 14.606 -2.235 -14.478 1.00 93.00 79 ALA A C 1
ATOM 617 O O . ALA A 1 79 ? 15.761 -2.663 -14.423 1.00 93.00 79 ALA A O 1
ATOM 618 N N . SER A 1 80 ? 14.329 -1.019 -14.953 1.00 93.31 80 SER A N 1
ATOM 619 C CA . SER A 1 80 ? 15.371 -0.088 -15.396 1.00 93.31 80 SER A CA 1
ATOM 620 C C . SER A 1 80 ? 16.236 0.411 -14.227 1.00 93.31 80 SER A C 1
ATOM 622 O O . SER A 1 80 ? 15.789 0.430 -13.079 1.00 93.31 80 SER A O 1
ATOM 624 N N . GLU A 1 81 ? 17.447 0.912 -14.504 1.00 93.06 81 GLU A N 1
ATOM 625 C CA . GLU A 1 81 ? 18.287 1.556 -13.475 1.00 93.06 81 GLU A CA 1
ATOM 626 C C . GLU A 1 81 ? 17.567 2.719 -12.770 1.00 93.06 81 GLU A C 1
ATOM 628 O O . GLU A 1 81 ? 17.722 2.902 -11.561 1.00 93.06 81 GLU A O 1
ATOM 633 N N . GLY A 1 82 ? 16.741 3.473 -13.506 1.00 93.56 82 GLY A N 1
ATOM 634 C CA . GLY A 1 82 ? 15.922 4.546 -12.941 1.00 93.56 82 GLY A CA 1
ATOM 635 C C . GLY A 1 82 ? 14.914 4.020 -11.920 1.00 93.56 82 GLY A C 1
ATOM 636 O O . GLY A 1 82 ? 14.864 4.511 -10.794 1.00 93.56 82 GLY A O 1
ATOM 637 N N . THR A 1 83 ? 14.185 2.964 -12.279 1.00 93.69 83 THR A N 1
ATOM 638 C CA . THR A 1 83 ? 13.196 2.311 -11.409 1.00 93.69 83 THR A CA 1
ATOM 639 C C . THR A 1 83 ? 13.853 1.674 -10.178 1.00 93.69 83 THR A C 1
ATOM 641 O O . THR A 1 83 ? 13.312 1.743 -9.077 1.00 93.69 83 THR A O 1
ATOM 644 N N . ILE A 1 84 ? 15.057 1.104 -10.317 1.00 94.56 84 ILE A N 1
ATOM 645 C CA . ILE A 1 84 ? 15.837 0.575 -9.185 1.00 94.56 84 ILE A CA 1
ATOM 646 C C . ILE A 1 84 ? 16.194 1.695 -8.196 1.00 94.56 84 ILE A C 1
ATOM 648 O O . ILE A 1 84 ? 16.026 1.537 -6.982 1.00 94.56 84 ILE A O 1
ATOM 652 N N . ALA A 1 85 ? 16.675 2.836 -8.698 1.00 94.69 85 ALA A N 1
ATOM 653 C CA . ALA A 1 85 ? 17.007 3.989 -7.863 1.00 94.69 85 ALA A CA 1
ATOM 654 C C . ALA A 1 85 ? 15.764 4.586 -7.178 1.00 94.69 85 ALA A C 1
ATOM 656 O O . ALA A 1 85 ? 15.822 4.986 -6.009 1.00 94.69 85 ALA A O 1
ATOM 657 N N . GLU A 1 86 ? 14.634 4.613 -7.883 1.00 94.12 86 GLU A N 1
ATOM 658 C CA . GLU A 1 86 ? 13.349 5.049 -7.345 1.00 94.12 86 GLU A CA 1
ATOM 659 C C . GLU A 1 86 ? 12.856 4.129 -6.224 1.00 94.12 86 GLU A C 1
ATOM 661 O O . GLU A 1 86 ? 12.576 4.618 -5.128 1.00 94.12 86 GLU A O 1
ATOM 666 N N . ALA A 1 87 ? 12.835 2.809 -6.446 1.00 93.94 87 ALA A N 1
ATOM 667 C CA . ALA A 1 87 ? 12.436 1.824 -5.440 1.00 93.94 87 ALA A CA 1
ATOM 668 C C . ALA A 1 87 ? 13.246 1.988 -4.147 1.00 93.94 87 ALA A C 1
ATOM 670 O O . ALA A 1 87 ? 12.685 2.058 -3.052 1.00 93.94 87 ALA A O 1
ATOM 671 N N . ARG A 1 88 ? 14.569 2.154 -4.273 1.00 93.38 88 ARG A N 1
ATOM 672 C CA . ARG A 1 88 ? 15.448 2.424 -3.131 1.00 93.38 88 ARG A CA 1
ATOM 673 C C . ARG A 1 88 ? 15.069 3.718 -2.409 1.00 93.38 88 ARG A C 1
ATOM 675 O O . ARG A 1 88 ? 14.933 3.715 -1.189 1.00 93.38 88 ARG A O 1
ATOM 682 N N . THR A 1 89 ? 14.878 4.807 -3.152 1.00 93.25 89 THR A N 1
ATOM 683 C CA . THR A 1 89 ? 14.522 6.119 -2.590 1.00 93.25 89 THR A CA 1
ATOM 684 C C . THR A 1 89 ? 13.197 6.065 -1.829 1.00 93.25 89 THR A C 1
ATOM 686 O O . THR A 1 89 ? 13.070 6.640 -0.748 1.00 93.25 89 THR A O 1
ATOM 689 N N . LEU A 1 90 ? 12.193 5.382 -2.381 1.00 90.31 90 LEU A N 1
ATOM 690 C CA . LEU A 1 90 ? 10.883 5.230 -1.754 1.00 90.31 90 LEU A CA 1
ATOM 691 C C . LEU A 1 90 ? 10.955 4.348 -0.505 1.00 90.31 90 LEU A C 1
ATOM 693 O O . LEU A 1 90 ? 10.422 4.728 0.537 1.00 90.31 90 LEU A O 1
ATOM 697 N N . THR A 1 91 ? 11.671 3.226 -0.568 1.00 89.44 91 THR A N 1
ATOM 698 C CA . THR A 1 91 ? 11.887 2.354 0.594 1.00 89.44 91 THR A CA 1
ATOM 699 C C . THR A 1 91 ? 12.616 3.079 1.721 1.00 89.44 91 THR A C 1
ATOM 701 O O . THR A 1 91 ? 12.197 2.982 2.871 1.00 89.44 91 THR A O 1
ATOM 704 N N . GLU A 1 92 ? 13.648 3.873 1.425 1.00 89.94 92 GLU A N 1
ATOM 705 C CA . GLU A 1 92 ? 14.336 4.691 2.434 1.00 89.94 92 GLU A CA 1
ATOM 706 C C . GLU A 1 92 ? 13.387 5.713 3.089 1.00 89.94 92 GLU A C 1
ATOM 708 O O . GLU A 1 92 ? 13.423 5.892 4.306 1.00 89.94 92 GLU A O 1
ATOM 713 N N . LYS A 1 93 ? 12.487 6.337 2.316 1.00 86.31 93 LYS A N 1
ATOM 714 C CA . LYS A 1 93 ? 11.483 7.280 2.844 1.00 86.31 93 LYS A CA 1
ATOM 715 C C . LYS A 1 93 ? 10.442 6.611 3.744 1.00 86.31 93 LYS A C 1
ATOM 717 O O . LYS A 1 93 ? 10.006 7.237 4.713 1.00 86.31 93 LYS A O 1
ATOM 722 N N . MET A 1 94 ? 10.043 5.380 3.421 1.00 86.19 94 MET A N 1
ATOM 723 C CA . MET A 1 94 ? 8.996 4.640 4.138 1.00 86.19 94 MET A CA 1
ATOM 724 C C . MET A 1 94 ? 9.522 3.743 5.260 1.00 86.19 94 MET A C 1
ATOM 726 O O . MET A 1 94 ? 8.742 3.283 6.092 1.00 86.19 94 MET A O 1
ATOM 730 N N . SER A 1 95 ? 10.833 3.510 5.322 1.00 84.31 95 SER A N 1
ATOM 731 C CA . SER A 1 95 ? 11.446 2.635 6.318 1.00 84.31 95 SER A CA 1
ATOM 732 C C . SER A 1 95 ? 11.103 3.062 7.748 1.00 84.31 95 SER A C 1
ATOM 734 O O . SER A 1 95 ? 11.277 4.219 8.135 1.00 84.31 95 SER A O 1
ATOM 736 N N . GLY A 1 96 ? 10.596 2.111 8.535 1.00 81.62 96 GLY A N 1
ATOM 737 C CA . GLY A 1 96 ? 10.201 2.328 9.928 1.00 81.62 96 GLY A CA 1
ATOM 738 C C . GLY A 1 96 ? 8.922 3.147 10.117 1.00 81.62 96 GLY A C 1
ATOM 739 O O . GLY A 1 96 ? 8.571 3.447 11.257 1.00 81.62 96 GLY A O 1
ATOM 740 N N . ARG A 1 97 ? 8.218 3.511 9.037 1.00 84.94 97 ARG A N 1
ATOM 741 C CA . ARG A 1 97 ? 6.936 4.213 9.117 1.00 84.94 97 ARG A CA 1
ATOM 742 C C . ARG A 1 97 ? 5.782 3.221 9.078 1.00 84.94 97 ARG A C 1
ATOM 744 O O . ARG A 1 97 ? 5.762 2.295 8.270 1.00 84.94 97 ARG A O 1
ATOM 751 N N . VAL A 1 98 ? 4.811 3.468 9.944 1.00 87.56 98 VAL A N 1
ATOM 752 C CA . VAL A 1 98 ? 3.511 2.804 9.945 1.00 87.56 98 VAL A CA 1
ATOM 753 C C . VAL A 1 98 ? 2.456 3.894 9.838 1.00 87.56 98 VAL A C 1
ATOM 755 O O . VAL A 1 98 ? 2.614 4.969 10.419 1.00 87.56 98 VAL A O 1
ATOM 758 N N . PHE A 1 99 ? 1.399 3.625 9.083 1.00 84.81 99 PHE A N 1
ATOM 759 C CA . PHE A 1 99 ? 0.335 4.582 8.816 1.00 84.81 99 PHE A CA 1
ATOM 760 C C . PHE A 1 99 ? -1.007 3.998 9.236 1.00 84.81 99 PHE A C 1
ATOM 762 O O . PHE A 1 99 ? -1.313 2.852 8.916 1.00 84.81 99 PHE A O 1
ATOM 769 N N . ALA A 1 100 ? -1.805 4.790 9.945 1.00 86.19 100 ALA A N 1
ATOM 770 C CA . ALA A 1 100 ? -3.178 4.440 10.272 1.00 86.19 100 ALA A CA 1
ATOM 771 C C . ALA A 1 100 ? -4.100 4.856 9.122 1.00 86.19 100 ALA A C 1
ATOM 773 O O . ALA A 1 100 ? -4.147 6.026 8.741 1.00 86.19 100 ALA A O 1
ATOM 774 N N . VAL A 1 101 ? -4.857 3.903 8.590 1.00 83.50 101 VAL A N 1
ATOM 775 C CA . VAL A 1 101 ? -5.813 4.109 7.505 1.00 83.50 101 VAL A CA 1
ATOM 776 C C . VAL A 1 101 ? -7.180 3.602 7.965 1.00 83.50 101 VAL A C 1
ATOM 778 O O . VAL A 1 101 ? -7.284 2.475 8.443 1.00 83.50 101 VAL A O 1
ATOM 781 N N . PRO A 1 102 ? -8.262 4.389 7.833 1.00 83.62 102 PRO A N 1
ATOM 782 C CA . PRO A 1 102 ? -9.605 3.885 8.100 1.00 83.62 102 PRO A CA 1
ATOM 783 C C . PRO A 1 102 ? -9.899 2.641 7.255 1.00 83.62 102 PRO A C 1
ATOM 785 O O . PRO A 1 102 ? -9.739 2.689 6.033 1.00 83.62 102 PRO A O 1
ATOM 788 N N . SER A 1 103 ? -10.372 1.551 7.866 1.00 84.62 103 SER A N 1
ATOM 789 C CA . SER A 1 103 ? -10.428 0.252 7.179 1.00 84.62 103 SER A CA 1
ATOM 790 C C . SER A 1 103 ? -11.298 0.217 5.928 1.00 84.62 103 SER A C 1
ATOM 792 O O . SER A 1 103 ? -11.006 -0.496 4.968 1.00 84.62 103 SER A O 1
ATOM 794 N N . TRP A 1 104 ? -12.335 1.054 5.879 1.00 80.75 104 TRP A N 1
ATOM 795 C CA . TRP A 1 104 ? -13.188 1.190 4.700 1.00 80.75 104 TRP A CA 1
ATOM 796 C C . TRP A 1 104 ? -12.430 1.703 3.464 1.00 80.75 104 TRP A C 1
ATOM 798 O O . TRP A 1 104 ? -12.833 1.382 2.348 1.00 80.75 104 TRP A O 1
ATOM 808 N N . LYS A 1 105 ? -11.324 2.449 3.631 1.00 77.06 105 LYS A N 1
ATOM 809 C CA . LYS A 1 105 ? -10.478 2.885 2.508 1.00 77.06 105 LYS A CA 1
ATOM 810 C C . LYS A 1 105 ? -9.698 1.718 1.900 1.00 77.06 105 LYS A C 1
ATOM 812 O O . LYS A 1 105 ? -9.478 1.726 0.698 1.00 77.06 105 LYS A O 1
ATOM 817 N N . LEU A 1 106 ? -9.311 0.712 2.690 1.00 82.00 106 LEU A N 1
ATOM 818 C CA . LEU A 1 106 ? -8.579 -0.465 2.199 1.00 82.00 106 LEU A CA 1
ATOM 819 C C . LEU A 1 106 ? -9.480 -1.641 1.823 1.00 82.00 106 LEU A C 1
ATOM 821 O O . LEU A 1 106 ? -8.980 -2.627 1.291 1.00 82.00 106 LEU A O 1
ATOM 825 N N . ALA A 1 107 ? -10.791 -1.553 2.055 1.00 83.44 107 ALA A N 1
ATOM 826 C CA . ALA A 1 107 ? -11.723 -2.653 1.815 1.00 83.44 107 ALA A CA 1
ATOM 827 C C . ALA A 1 107 ? -11.583 -3.262 0.410 1.00 83.44 107 ALA A C 1
ATOM 829 O O . ALA A 1 107 ? -11.531 -4.481 0.286 1.00 83.44 107 ALA A O 1
ATOM 830 N N . SER A 1 108 ? -11.442 -2.427 -0.624 1.00 78.69 108 SER A N 1
ATOM 831 C CA . SER A 1 108 ? -11.242 -2.877 -2.007 1.00 78.69 108 SER A CA 1
ATOM 832 C C . SER A 1 108 ? -9.897 -3.583 -2.205 1.00 78.69 108 SER A C 1
ATOM 834 O O . SER A 1 108 ? -9.838 -4.609 -2.867 1.00 78.69 108 SER A O 1
ATOM 836 N N . ILE A 1 109 ? -8.818 -3.065 -1.606 1.00 80.62 109 ILE A N 1
ATOM 837 C CA . ILE A 1 109 ? -7.464 -3.642 -1.706 1.00 80.62 109 ILE A CA 1
ATO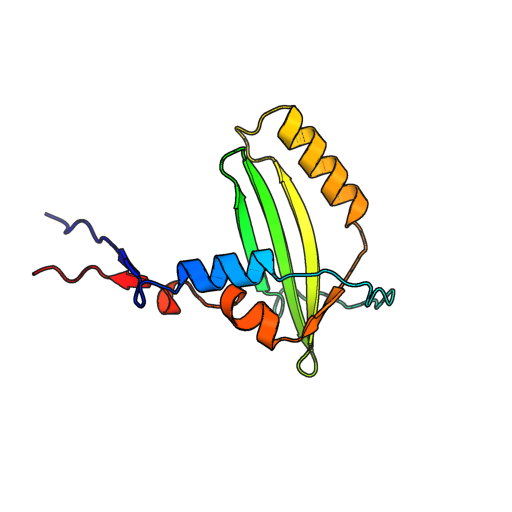M 838 C C . ILE A 1 109 ? -7.401 -5.027 -1.053 1.00 80.62 109 ILE A C 1
ATOM 840 O O . ILE A 1 109 ? -6.696 -5.904 -1.541 1.00 80.62 109 ILE A O 1
ATOM 844 N N . LYS A 1 110 ? -8.155 -5.223 0.032 1.00 80.81 110 LYS A N 1
ATOM 845 C CA . LYS A 1 110 ? -8.202 -6.476 0.794 1.00 80.81 110 LYS A CA 1
ATOM 846 C C . LYS A 1 110 ? -9.081 -7.555 0.147 1.00 80.81 110 LYS A C 1
ATOM 848 O O . LYS A 1 110 ? -9.155 -8.658 0.684 1.00 80.81 110 LYS A O 1
ATOM 853 N N . GLN A 1 111 ? -9.756 -7.260 -0.969 1.00 82.31 111 GLN A N 1
ATOM 854 C CA . GLN A 1 111 ? -10.601 -8.241 -1.649 1.00 82.31 111 GLN A CA 1
ATOM 855 C C . GLN A 1 111 ? -9.764 -9.379 -2.226 1.00 82.31 111 GLN A C 1
ATOM 857 O O . GLN A 1 111 ? -8.748 -9.170 -2.891 1.00 82.31 111 GLN A O 1
ATOM 862 N N . SER A 1 112 ? -10.231 -10.598 -2.001 1.00 79.75 112 SER A N 1
ATOM 863 C CA . SER A 1 112 ? -9.606 -11.791 -2.557 1.00 79.75 112 SER A CA 1
ATOM 864 C C . SER A 1 112 ? -9.875 -11.905 -4.068 1.00 79.75 112 SER A C 1
ATOM 866 O O . SER A 1 112 ? -10.908 -11.434 -4.555 1.00 79.75 112 SER A O 1
ATOM 868 N N . PRO A 1 113 ? -8.984 -12.546 -4.852 1.00 79.44 113 PRO A N 1
ATOM 869 C CA . PRO A 1 113 ? -9.205 -12.731 -6.286 1.00 79.44 113 PRO A CA 1
ATOM 870 C C . PRO A 1 113 ? -10.551 -13.398 -6.590 1.00 79.44 113 PRO A C 1
ATOM 872 O O . PRO A 1 113 ? -11.283 -12.939 -7.456 1.00 79.44 113 PRO A O 1
ATOM 875 N N . GLU A 1 114 ? -10.937 -14.411 -5.821 1.00 83.94 114 GLU A N 1
ATOM 876 C CA . GLU A 1 114 ? -12.232 -15.095 -5.921 1.00 83.94 114 GLU A CA 1
ATOM 877 C C . GLU A 1 114 ? -13.454 -14.192 -5.698 1.00 83.94 114 GLU A C 1
ATOM 879 O O . GLU A 1 114 ? -14.548 -14.540 -6.131 1.00 83.94 114 GLU A O 1
ATOM 884 N N . GLU A 1 115 ? -13.315 -13.021 -5.077 1.00 83.00 115 GLU A N 1
ATOM 885 C CA . GLU A 1 115 ? -14.389 -12.024 -4.966 1.00 83.00 115 GLU A CA 1
ATOM 886 C C . GLU A 1 115 ? -14.468 -11.085 -6.177 1.00 83.00 115 GLU A C 1
ATOM 888 O O . GLU A 1 115 ? -15.492 -10.427 -6.390 1.00 83.00 115 GLU A O 1
ATOM 893 N N . ILE A 1 116 ? -13.402 -11.029 -6.975 1.00 81.12 116 ILE A N 1
ATOM 894 C CA . ILE A 1 116 ? -13.230 -10.085 -8.082 1.00 81.12 116 ILE A CA 1
ATOM 895 C C . ILE A 1 116 ? -13.382 -10.783 -9.435 1.00 81.12 116 ILE A C 1
ATOM 897 O O . ILE A 1 116 ? -13.952 -10.199 -10.357 1.00 81.12 116 ILE A O 1
ATOM 901 N N . ILE A 1 117 ? -12.916 -12.025 -9.549 1.00 87.00 117 ILE A N 1
ATOM 902 C CA . ILE A 1 117 ? -12.927 -12.818 -10.777 1.00 87.00 117 ILE A CA 1
ATOM 903 C C . ILE A 1 117 ? -13.773 -14.082 -10.637 1.00 87.00 117 ILE A C 1
ATOM 905 O O . ILE A 1 117 ? -13.909 -14.659 -9.560 1.00 87.00 117 ILE A O 1
ATOM 909 N N . GLU A 1 118 ? -14.354 -14.516 -11.748 1.00 87.00 118 GLU A N 1
ATOM 910 C CA . GLU A 1 118 ? -15.082 -15.775 -11.885 1.00 87.00 118 GLU A CA 1
ATOM 911 C C . GLU A 1 118 ? -14.618 -16.537 -13.131 1.00 87.00 118 GLU A C 1
ATOM 913 O O . GLU A 1 118 ? -14.086 -15.920 -14.061 1.00 87.00 118 GLU A O 1
ATOM 918 N N . PRO A 1 119 ? -14.802 -17.868 -13.173 1.00 86.81 119 PRO A N 1
ATOM 919 C CA . PRO A 1 119 ? -14.494 -18.649 -14.359 1.00 86.81 119 PRO A CA 1
ATOM 920 C C . PRO A 1 119 ? -15.298 -18.153 -15.561 1.00 86.81 119 PRO A C 1
ATOM 922 O O . PRO A 1 119 ? -16.506 -17.918 -15.465 1.00 86.81 119 PRO A O 1
ATOM 925 N N . LEU A 1 120 ? -14.635 -18.032 -16.708 1.00 82.12 120 LEU A N 1
ATOM 926 C CA . LEU A 1 120 ? -15.293 -17.769 -17.977 1.00 82.12 120 LEU A CA 1
ATOM 927 C C . LEU A 1 120 ? -16.190 -18.972 -18.285 1.00 82.12 120 LEU A C 1
ATOM 929 O O . LEU A 1 120 ? -15.708 -20.067 -18.572 1.00 82.12 120 LEU A O 1
ATOM 933 N N . SER A 1 121 ? -17.505 -18.791 -18.175 1.00 72.94 121 SER A N 1
ATOM 934 C CA . SER A 1 121 ? -18.447 -19.872 -18.458 1.00 72.94 121 SER A CA 1
ATOM 935 C C . SER A 1 121 ? -18.355 -20.238 -19.939 1.00 72.94 121 SER A C 1
ATOM 937 O O . SER A 1 121 ? -18.694 -19.427 -20.801 1.00 72.94 121 SER A O 1
ATOM 939 N N . ALA A 1 122 ? -17.888 -21.453 -20.238 1.00 56.25 122 ALA A N 1
ATOM 940 C CA . ALA A 1 122 ? -17.923 -21.998 -21.588 1.00 56.25 122 ALA A CA 1
ATOM 941 C C . ALA A 1 122 ? -19.391 -22.107 -22.035 1.00 56.25 122 ALA A C 1
ATOM 943 O O . ALA A 1 122 ? -20.150 -22.899 -21.474 1.00 56.25 122 ALA A O 1
ATOM 944 N N . SER A 1 123 ? -19.796 -21.264 -22.988 1.00 50.00 123 SER A N 1
ATOM 945 C CA . SER A 1 123 ? -21.072 -21.395 -23.710 1.00 50.00 123 SER A CA 1
ATOM 946 C C . SER A 1 123 ? -20.915 -22.294 -24.927 1.00 50.00 123 SER A C 1
ATOM 948 O O . SER A 1 123 ? -19.845 -22.217 -25.572 1.00 50.00 123 SER A O 1
#